Protein 1TJX (pdb70)

Structure (mmCIF, N/CA/C/O backbone):
data_1TJX
#
_entry.id   1TJX
#
_cell.length_a   54.550
_cell.length_b   54.550
_cell.length_c   103.590
_cell.angle_alpha   90.00
_cell.angle_beta   90.00
_cell.angle_gamma   120.00
#
_symmetry.space_group_name_H-M   'P 32 2 1'
#
loop_
_entity.id
_entity.type
_entity.pdbx_description
1 polymer 'similar to synaptotagminI/p65'
2 non-polymer 'CALCIUM ION'
3 non-polymer 'ACETATE ION'
4 non-polymer GLYCEROL
5 water water
#
loop_
_atom_site.group_PDB
_atom_site.id
_atom_site.type_symbol
_atom_site.label_atom_id
_atom_site.label_alt_id
_atom_site.label_comp_id
_atom_site.label_asym_id
_atom_site.label_entity_id
_atom_site.label_seq_id
_atom_site.pdbx_PDB_ins_code
_atom_site.Cartn_x
_atom_site.Cartn_y
_atom_site.Cartn_z
_atom_site.occupancy
_atom_site.B_iso_or_equiv
_atom_site.auth_seq_id
_atom_site.auth_comp_id
_atom_site.auth_asym_id
_atom_site.auth_atom_id
_atom_site.pdbx_PDB_model_num
ATOM 1 N N . SER A 1 1 ? 35.711 -3.121 21.170 1.00 24.39 263 SER A N 1
ATOM 2 C CA . SER A 1 1 ? 35.371 -4.570 21.136 1.00 23.53 263 SER A CA 1
ATOM 3 C C . SER A 1 1 ? 35.416 -5.181 22.525 1.00 21.43 263 SER A C 1
ATOM 4 O O . SER A 1 1 ? 36.057 -4.650 23.448 1.00 24.29 263 SER A O 1
ATOM 14 N N . GLY A 1 2 ? 34.744 -6.310 22.666 1.00 17.79 264 GLY A N 1
ATOM 15 C CA . GLY A 1 2 ? 34.831 -7.084 23.877 1.00 16.10 264 GLY A CA 1
ATOM 16 C C . GLY A 1 2 ? 33.820 -6.671 24.925 1.00 14.40 264 GLY A C 1
ATOM 17 O O . GLY A 1 2 ? 32.833 -5.970 24.683 1.00 14.59 264 GLY A O 1
ATOM 21 N N . GLY A 1 3 ? 34.086 -7.171 26.115 1.00 13.33 265 GLY A N 1
ATOM 22 C CA . GLY A 1 3 ? 33.210 -6.998 27.224 1.00 12.81 265 GLY A CA 1
ATOM 23 C C . GLY A 1 3 ? 31.869 -7.645 26.969 1.00 12.34 265 GLY A C 1
ATOM 24 O O . GLY A 1 3 ? 31.705 -8.585 26.173 1.00 12.59 265 GLY A O 1
ATOM 28 N N . GLY A 1 4 ? 30.887 -7.157 27.699 1.00 13.30 266 GLY A N 1
ATOM 29 C CA . GLY A 1 4 ? 29.519 -7.560 27.499 1.00 13.94 266 GLY A CA 1
ATOM 30 C C . GLY A 1 4 ? 29.022 -8.735 28.339 1.00 13.42 266 GLY A C 1
ATOM 31 O O . GLY A 1 4 ? 27.952 -9.268 28.073 1.00 14.56 266 GLY A O 1
ATOM 35 N N . GLY A 1 5 ? 29.736 -9.109 29.391 1.00 13.14 267 GLY A N 1
ATOM 36 C CA . GLY A 1 5 ? 29.386 -10.286 30.190 1.00 14.19 267 GLY A CA 1
ATOM 37 C C . GLY A 1 5 ? 27.979 -10.315 30.774 1.00 14.32 267 GLY A C 1
ATOM 38 O O . GLY A 1 5 ? 27.422 -11.383 31.011 1.00 16.80 267 GLY A O 1
ATOM 42 N N . GLY A 1 6 ? 27.395 -9.154 31.038 1.00 13.94 268 GLY A N 1
ATOM 43 C CA . GLY A 1 6 ? 26.075 -9.094 31.625 1.00 14.68 268 GLY A CA 1
ATOM 44 C C . GLY A 1 6 ? 24.917 -9.132 30.650 1.00 16.16 268 GLY A C 1
ATOM 45 O O . GLY A 1 6 ? 23.771 -9.169 31.064 1.00 17.54 268 GLY A O 1
ATOM 49 N N . ILE A 1 7 ? 25.178 -9.096 29.346 1.00 18.62 269 ILE A N 1
ATOM 50 C CA . ILE A 1 7 ? 24.118 -8.868 28.371 1.00 21.83 269 ILE A CA 1
ATOM 51 C C . ILE A 1 7 ? 22.954 -9.836 28.466 1.00 22.91 269 ILE A C 1
ATOM 52 O O . ILE A 1 7 ? 21.798 -9.386 28.407 1.00 25.53 269 ILE A O 1
ATOM 68 N N . LEU A 1 8 ? 23.197 -11.125 28.644 1.00 23.07 270 LEU A N 1
ATOM 69 C CA . LEU A 1 8 ? 22.073 -12.077 28.653 1.00 23.19 270 LEU A CA 1
ATOM 70 C C . LEU A 1 8 ? 21.494 -12.368 30.053 1.00 19.80 270 LEU A C 1
ATOM 71 O O . LEU A 1 8 ? 20.603 -13.217 30.236 1.00 20.22 270 LEU A O 1
ATOM 87 N N . GLU A 1 9 ? 21.977 -11.623 31.057 1.00 17.02 271 GLU A N 1
ATOM 88 C CA . GLU A 1 9 ? 21.602 -11.899 32.423 1.00 15.14 271 GLU A CA 1
ATOM 89 C C . GLU A 1 9 ? 20.246 -11.298 32.812 1.00 14.71 271 GLU A C 1
ATOM 90 O O . GLU A 1 9 ? 19.733 -11.637 33.859 1.00 16.72 271 GLU A O 1
ATOM 102 N N . LYS A 1 10 ? 19.696 -10.410 31.998 1.00 14.93 272 LYS A N 1
ATOM 103 C CA . LYS A 1 10 ? 18.325 -9.922 32.194 1.00 15.32 272 LYS A CA 1
ATOM 104 C C . LYS A 1 10 ? 18.112 -9.266 33.554 1.00 14.35 272 LYS A C 1
ATOM 105 O O . LYS A 1 10 ? 17.080 -9.447 34.203 1.00 17.05 272 LYS A O 1
ATOM 124 N N . LEU A 1 11 ? 19.059 -8.449 33.975 1.00 11.16 273 LEU A N 1
ATOM 125 C CA . LEU A 1 11 ? 18.968 -7.798 35.258 1.00 9.77 273 LEU A CA 1
ATOM 126 C C . LEU A 1 11 ? 18.473 -6.361 35.167 1.00 9.91 273 LEU A C 1
ATOM 127 O O . LEU A 1 11 ? 18.025 -5.813 36.170 1.00 10.95 273 LEU A O 1
ATOM 143 N N . GLY A 1 12 ? 18.588 -5.773 33.988 1.00 9.77 274 GLY A N 1
ATOM 144 C CA . GLY A 1 12 ? 18.292 -4.381 33.774 1.00 10.35 274 GLY A CA 1
ATOM 145 C C . GLY A 1 12 ? 19.480 -3.584 33.304 1.00 8.47 274 GLY A C 1
ATOM 146 O O . GLY A 1 12 ? 20.580 -4.105 33.098 1.00 9.46 274 GLY A O 1
ATOM 150 N N . ASP A 1 13 ? 19.242 -2.290 33.154 1.00 8.79 275 ASP A N 1
ATOM 151 C CA . ASP A 1 13 ? 20.202 -1.358 32.581 1.00 8.62 275 ASP A CA 1
ATOM 152 C C . ASP A 1 13 ? 20.200 -0.100 33.384 1.00 8.09 275 ASP A C 1
ATOM 153 O O . ASP A 1 13 ? 19.187 0.272 33.970 1.00 8.64 275 ASP A O 1
ATOM 162 N N . ILE A 1 14 ? 21.339 0.580 33.415 1.00 8.24 276 ILE A N 1
ATOM 163 C CA . ILE A 1 14 ? 21.496 1.859 34.142 1.00 8.21 276 ILE A CA 1
ATOM 164 C C . ILE A 1 14 ? 22.127 2.889 33.239 1.00 7.66 276 ILE A C 1
ATOM 165 O O . ILE A 1 14 ? 23.051 2.586 32.492 1.00 8.02 276 ILE A O 1
ATOM 181 N N . CYS A 1 15 ? 21.651 4.131 33.348 1.00 7.62 277 CYS A N 1
ATOM 182 C CA . CYS A 1 15 ? 22.184 5.242 32.593 1.00 7.46 277 CYS A CA 1
ATOM 183 C C . CYS A 1 15 ? 22.769 6.234 33.578 1.00 6.94 277 CYS A C 1
ATOM 184 O O . CYS A 1 15 ? 22.089 6.652 34.518 1.00 7.41 277 CYS A O 1
ATOM 191 N N . PHE A 1 16 ? 24.021 6.621 33.350 1.00 6.98 278 PHE A N 1
ATOM 192 C CA . PHE A 1 16 ? 24.647 7.626 34.179 1.00 6.84 278 PHE A CA 1
ATOM 193 C C . PHE A 1 16 ? 25.599 8.464 33.339 1.00 6.53 278 PHE A C 1
ATOM 194 O O . PHE A 1 16 ? 26.038 8.043 32.272 1.00 7.23 278 PHE A O 1
ATOM 211 N N . SER A 1 17 ? 25.862 9.660 33.809 1.00 6.55 279 SER A N 1
ATOM 212 C CA . SER A 1 17 ? 26.877 10.497 33.190 1.00 6.78 279 SER A CA 1
ATOM 213 C C . SER A 1 17 ? 28.142 10.513 34.041 1.00 6.59 279 SER A C 1
ATOM 214 O O . SER A 1 17 ? 28.121 10.351 35.250 1.00 7.41 279 SER A O 1
ATOM 222 N N . LEU A 1 18 ? 29.242 10.744 33.337 1.00 7.04 280 LEU A N 1
ATOM 223 C CA . LEU A 1 18 ? 30.572 10.890 33.893 1.00 7.14 280 LEU A CA 1
ATOM 224 C C . LEU A 1 18 ? 31.160 12.202 33.389 1.00 7.16 280 LEU A C 1
ATOM 225 O O . LEU A 1 18 ? 31.039 12.553 32.213 1.00 7.80 280 LEU A O 1
ATOM 241 N N . ARG A 1 19 ? 31.867 12.902 34.265 1.00 7.41 281 ARG A N 1
ATOM 242 C CA . ARG A 1 19 ? 32.624 14.095 33.907 1.00 8.11 281 ARG A CA 1
ATOM 243 C C . ARG A 1 19 ? 33.880 14.097 34.752 1.00 7.71 281 ARG A C 1
ATOM 244 O O . ARG A 1 19 ? 33.828 13.842 35.957 1.00 8.73 281 ARG A O 1
ATOM 265 N N . TYR A 1 20 ? 35.007 14.419 34.120 1.00 7.99 282 TYR A N 1
ATOM 266 C CA . TYR A 1 20 ? 36.256 14.546 34.858 1.00 8.12 282 TYR A CA 1
ATOM 267 C C . TYR A 1 20 ? 36.939 15.856 34.513 1.00 8.74 282 TYR A C 1
ATOM 268 O O . TYR A 1 20 ? 37.100 16.189 33.342 1.00 11.23 282 TYR A O 1
ATOM 286 N N . VAL A 1 21 ? 37.342 16.584 35.535 1.00 8.72 283 VAL A N 1
ATOM 287 C CA . VAL A 1 21 ? 38.020 17.862 35.394 1.00 9.69 283 VAL A CA 1
ATOM 288 C C . VAL A 1 21 ? 39.436 17.703 35.943 1.00 9.63 283 VAL A C 1
ATOM 289 O O . VAL A 1 21 ? 39.631 17.677 37.169 1.00 10.06 283 VAL A O 1
ATOM 302 N N . PRO A 1 22 ? 40.427 17.513 35.064 1.00 9.34 284 PRO A N 1
ATOM 303 C CA . PRO A 1 22 ? 41.786 17.190 35.536 1.00 10.10 284 PRO A CA 1
ATOM 304 C C . PRO A 1 22 ? 42.427 18.211 36.481 1.00 10.11 284 PRO 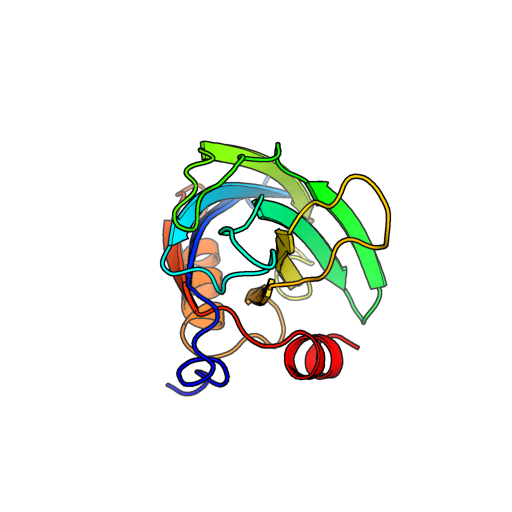A C 1
ATOM 305 O O . PRO A 1 22 ? 43.081 17.817 37.428 1.00 11.50 284 PRO A O 1
ATOM 316 N N . THR A 1 23 ? 42.286 19.499 36.211 1.00 10.61 285 THR A N 1
ATOM 317 C CA . THR A 1 23 ? 42.970 20.489 37.036 1.00 12.16 285 THR A CA 1
ATOM 318 C C . THR A 1 23 ? 42.558 20.375 38.485 1.00 13.59 285 THR A C 1
ATOM 319 O O . THR A 1 23 ? 43.394 20.421 39.371 1.00 16.03 285 THR A O 1
ATOM 330 N N . ALA A 1 24 ? 41.248 20.256 38.711 1.00 14.16 286 ALA A N 1
ATOM 331 C CA . ALA A 1 24 ? 40.666 20.193 40.040 1.00 15.73 286 ALA A CA 1
ATOM 332 C C . ALA A 1 24 ? 40.650 18.762 40.608 1.00 13.68 286 ALA A C 1
ATOM 333 O O . ALA A 1 24 ? 40.415 18.561 41.804 1.00 16.40 286 ALA A O 1
ATOM 340 N N . GLY A 1 25 ? 40.825 17.767 39.741 1.00 12.33 287 GLY A N 1
ATOM 341 C CA . GLY A 1 25 ? 40.674 16.379 40.103 1.00 12.21 287 GLY A CA 1
ATOM 342 C C . GLY A 1 25 ? 39.245 16.061 40.528 1.00 12.15 287 GLY A C 1
ATOM 343 O O . GLY A 1 25 ? 39.069 15.368 41.532 1.00 16.72 287 GLY A O 1
ATOM 347 N N . LYS A 1 26 ? 38.256 16.619 39.844 1.00 10.44 288 LYS A N 1
ATOM 348 C CA . LYS A 1 26 ? 36.853 16.422 40.203 1.00 10.49 288 LYS A CA 1
ATOM 349 C C . LYS A 1 26 ? 36.205 15.442 39.251 1.00 8.90 288 LYS A C 1
ATOM 350 O O . LYS A 1 26 ? 36.117 15.713 38.052 1.00 9.44 288 LYS A O 1
ATOM 369 N N . LEU A 1 27 ? 35.718 14.343 39.804 1.00 8.40 289 LEU A N 1
ATOM 370 C CA . LEU A 1 27 ? 35.003 13.312 39.084 1.00 8.10 289 LEU A CA 1
ATOM 371 C C . LEU A 1 27 ? 33.553 13.344 39.480 1.00 8.22 289 LEU A C 1
ATOM 372 O O . LEU A 1 27 ? 33.233 13.172 40.645 1.00 10.73 289 LEU A O 1
ATOM 388 N N . THR A 1 28 ? 32.662 13.607 38.546 1.00 7.96 290 THR A N 1
ATOM 389 C CA . THR A 1 28 ? 31.225 13.727 38.838 1.00 8.44 290 THR A CA 1
ATOM 390 C C . THR A 1 28 ? 30.469 12.598 38.151 1.00 8.04 290 THR A C 1
ATOM 391 O O . THR A 1 28 ? 30.666 12.362 36.944 1.00 8.28 290 THR A O 1
ATOM 402 N N . VAL A 1 29 ? 29.601 11.942 38.916 1.00 7.40 291 VAL A N 1
ATOM 403 C CA . VAL A 1 29 ? 28.743 10.887 38.421 1.00 7.53 291 VAL A CA 1
ATOM 404 C C . VAL A 1 29 ? 27.309 11.331 38.642 1.00 7.53 291 VAL A C 1
ATOM 405 O O . VAL A 1 29 ? 26.932 11.628 39.771 1.00 8.13 291 VAL A O 1
ATOM 418 N N . VAL A 1 30 ? 26.500 11.371 37.580 1.00 6.86 292 VAL A N 1
ATOM 419 C CA . VAL A 1 30 ? 25.076 11.655 37.745 1.00 7.31 292 VAL A CA 1
ATOM 420 C C . VAL A 1 30 ? 24.313 10.376 37.418 1.00 6.79 292 VAL A C 1
ATOM 421 O O . VAL A 1 30 ? 24.391 9.884 36.299 1.00 7.47 292 VAL A O 1
ATOM 434 N N . ILE A 1 31 ? 23.611 9.833 38.412 1.00 6.54 293 ILE A N 1
ATOM 435 C CA . ILE A 1 31 ? 22.756 8.674 38.180 1.00 6.80 293 ILE A CA 1
ATOM 436 C C . ILE A 1 31 ? 21.449 9.188 37.552 1.00 6.66 293 ILE A C 1
ATOM 437 O O . ILE A 1 31 ? 20.724 9.965 38.190 1.00 7.42 293 ILE A O 1
ATOM 453 N N . LEU A 1 32 ? 21.191 8.790 36.306 1.00 6.52 294 LEU A N 1
ATOM 454 C CA . LEU A 1 32 ? 20.065 9.346 35.573 1.00 6.81 294 LEU A CA 1
ATOM 455 C C . LEU A 1 32 ? 18.819 8.479 35.759 1.00 6.96 294 LEU A C 1
ATOM 456 O O . LEU A 1 32 ? 17.818 8.946 36.275 1.00 8.30 294 LEU A O 1
ATOM 472 N N . GLU A 1 33 ? 18.880 7.231 35.332 1.00 7.74 295 GLU A N 1
ATOM 473 C CA . GLU A 1 33 ? 17.715 6.357 35.343 1.00 7.80 295 GLU A CA 1
ATOM 474 C C . GLU A 1 33 ? 18.160 4.906 35.199 0.50 3.40 295 GLU A C 1
ATOM 475 O O . GLU A 1 33 ? 19.274 4.634 34.729 1.00 8.40 295 GLU A O 1
ATOM 493 N N . ALA A 1 34 ? 17.300 3.975 35.615 1.00 7.78 296 ALA A N 1
ATOM 494 C CA . ALA A 1 34 ? 17.502 2.575 35.329 1.00 8.26 296 ALA A CA 1
ATOM 495 C C . ALA A 1 34 ? 16.246 2.065 34.654 1.00 8.42 296 ALA A C 1
ATOM 496 O O . ALA A 1 34 ? 15.163 2.623 34.833 1.00 9.46 296 ALA A O 1
ATOM 503 N N . LYS A 1 35 ? 16.376 0.972 33.905 1.00 9.09 297 LYS A N 1
ATOM 504 C CA . LYS A 1 35 ? 15.236 0.406 33.195 1.00 9.49 297 LYS A CA 1
ATOM 505 C C . LYS A 1 35 ? 15.307 -1.098 33.179 1.00 9.43 297 LYS A C 1
ATOM 506 O O . LYS A 1 35 ? 16.369 -1.681 33.314 1.00 9.79 297 LYS A O 1
ATOM 525 N N . ASN A 1 36 ? 14.142 -1.712 33.006 1.00 10.53 298 ASN A N 1
ATOM 526 C CA . ASN A 1 36 ? 14.044 -3.148 32.828 1.00 11.93 298 ASN A CA 1
ATOM 527 C C . ASN A 1 36 ? 14.618 -3.901 34.010 1.00 10.09 298 ASN A C 1
ATOM 528 O O . ASN A 1 36 ? 15.149 -4.988 33.829 1.00 11.01 298 ASN A O 1
ATOM 539 N N . LEU A 1 37 ? 14.492 -3.360 35.213 1.00 9.96 299 LEU A N 1
ATOM 540 C CA . LEU A 1 37 ? 15.089 -4.018 36.344 1.00 9.88 299 LEU A CA 1
ATOM 541 C C . LEU A 1 37 ? 14.403 -5.344 36.676 1.00 10.44 299 LEU A C 1
ATOM 542 O O . LEU A 1 37 ? 13.182 -5.497 36.541 1.00 11.62 299 LEU A O 1
ATOM 558 N N . LYS A 1 38 ? 15.188 -6.270 37.186 1.00 10.92 300 LYS A N 1
ATOM 559 C CA . LYS A 1 38 ? 14.682 -7.529 37.726 1.00 12.41 300 LYS A CA 1
ATOM 560 C C . LYS A 1 38 ? 13.775 -7.243 38.921 1.00 12.87 300 LYS A C 1
ATOM 561 O O . LYS A 1 38 ? 14.044 -6.382 39.745 1.00 13.80 300 LYS A O 1
ATOM 580 N N . LYS A 1 39 ? 12.700 -8.016 39.015 1.00 14.41 301 LYS A N 1
ATOM 581 C CA . LYS A 1 39 ? 11.781 -7.933 40.157 1.00 16.19 301 LYS A CA 1
ATOM 582 C C . LYS A 1 39 ? 12.373 -8.601 41.384 1.00 16.17 301 LYS A C 1
ATOM 583 O O . LYS A 1 39 ? 12.881 -9.720 41.303 1.00 18.23 301 LYS A O 1
ATOM 602 N N . MET A 1 40 ? 12.272 -7.937 42.530 1.00 16.88 302 MET A N 1
ATOM 603 C CA . MET A 1 40 ? 12.955 -8.371 43.744 1.00 16.81 302 MET A CA 1
ATOM 604 C C . MET A 1 40 ? 12.044 -8.535 44.960 1.00 18.25 302 MET A C 1
ATOM 605 O O . MET A 1 40 ? 12.516 -8.847 46.054 1.00 19.23 302 MET A O 1
ATOM 624 N N . ASP A 1 41 ? 10.749 -8.319 44.750 1.00 18.62 303 ASP A N 1
ATOM 625 C CA . ASP A 1 41 ? 9.755 -8.440 45.810 1.00 19.79 303 ASP A CA 1
ATOM 626 C C . ASP A 1 41 ? 8.670 -9.401 45.337 1.00 21.25 303 ASP A C 1
ATOM 627 O O . ASP A 1 41 ? 8.082 -9.227 44.286 1.00 20.28 303 ASP A O 1
ATOM 636 N N . VAL A 1 42 ? 8.391 -10.414 46.151 1.00 23.37 304 VAL A N 1
ATOM 637 C CA . VAL A 1 42 ? 7.344 -11.380 45.831 1.00 25.42 304 VAL A CA 1
ATOM 638 C C . VAL A 1 42 ? 5.982 -10.680 45.809 1.00 25.96 304 VAL A C 1
ATOM 639 O O . VAL A 1 42 ? 5.620 -9.975 46.757 1.00 27.14 304 VAL A O 1
ATOM 652 N N . GLY A 1 43 ? 5.258 -10.837 44.702 1.00 26.65 305 GLY A N 1
ATOM 653 C CA . GLY A 1 43 ? 3.964 -10.203 44.528 1.00 27.07 305 GLY A CA 1
ATOM 654 C C . GLY A 1 43 ? 4.028 -8.742 44.115 1.00 27.09 305 GLY A C 1
ATOM 655 O O . GLY A 1 43 ? 3.000 -8.058 44.029 1.00 28.60 305 GLY A O 1
ATOM 659 N N . GLY A 1 44 ? 5.230 -8.255 43.817 1.00 26.53 306 GLY A N 1
ATOM 660 C CA . GLY A 1 44 ? 5.423 -6.833 43.556 1.00 25.28 306 GLY A CA 1
ATOM 661 C C . GLY A 1 44 ? 6.492 -6.593 42.517 1.00 23.97 306 GLY A C 1
ATOM 662 O O . GLY A 1 44 ? 6.703 -7.416 41.630 1.00 25.25 306 GLY A O 1
ATOM 666 N N . LEU A 1 45 ? 7.183 -5.461 42.654 1.00 21.65 307 LEU A N 1
ATOM 667 C CA . LEU A 1 45 ? 8.209 -5.031 41.697 1.00 19.48 307 LEU A CA 1
ATOM 668 C C . LEU A 1 45 ? 9.554 -4.970 42.423 1.00 17.56 307 LEU A C 1
ATOM 669 O O . LEU A 1 45 ? 10.007 -6.008 42.884 1.00 17.85 307 LEU A O 1
ATOM 685 N N . SER A 1 46 ? 10.179 -3.791 42.513 1.00 15.61 308 SER A N 1
ATOM 686 C CA . SER A 1 46 ? 11.395 -3.575 43.280 1.00 14.80 308 SER A CA 1
ATOM 687 C C . SER A 1 46 ? 11.278 -2.154 43.884 1.00 13.83 308 SER A C 1
ATOM 688 O O . SER A 1 46 ? 10.388 -1.345 43.490 1.00 14.70 308 SER A O 1
ATOM 696 N N . ASP A 1 47 ? 12.147 -1.868 44.850 1.00 14.29 309 ASP A N 1
ATOM 697 C CA . ASP A 1 47 ? 12.274 -0.509 45.486 1.00 12.70 309 ASP A CA 1
ATOM 698 C C . ASP A 1 47 ? 13.715 -0.080 45.313 1.00 11.34 309 ASP A C 1
ATOM 699 O O . ASP A 1 47 ? 14.515 -0.141 46.238 1.00 11.35 309 ASP A O 1
ATOM 708 N N . PRO A 1 48 ? 14.061 0.269 44.087 1.00 10.46 310 PRO A N 1
ATOM 709 C CA . PRO A 1 48 ? 15.476 0.398 43.760 1.00 9.62 310 PRO A CA 1
ATOM 710 C C . PRO A 1 48 ? 16.111 1.675 44.263 1.00 8.63 310 PRO A C 1
ATOM 711 O O . PRO A 1 48 ? 15.555 2.771 44.232 1.00 8.58 310 PRO A O 1
ATOM 722 N N . TYR A 1 49 ? 17.364 1.521 44.666 1.00 8.05 311 TYR A N 1
ATOM 723 C CA . TYR A 1 49 ? 18.291 2.633 44.878 1.00 7.79 311 TYR A CA 1
ATOM 724 C C . TYR A 1 49 ? 19.635 2.242 44.307 1.00 7.50 311 TYR A C 1
ATOM 725 O O . TYR A 1 49 ? 19.862 1.066 43.973 1.00 8.18 311 TYR A O 1
ATOM 743 N N . VAL A 1 50 ? 20.517 3.214 44.178 1.00 7.44 312 VAL A N 1
ATOM 744 C CA . VAL A 1 50 ? 21.803 3.022 43.528 1.00 7.24 312 VAL A CA 1
ATOM 745 C C . VAL A 1 50 ? 22.908 3.400 44.494 1.00 7.81 312 VAL A C 1
ATOM 746 O O . VAL A 1 50 ? 22.841 4.443 45.159 1.00 9.17 312 VAL A O 1
ATOM 759 N N . LYS A 1 51 ? 23.938 2.564 44.545 1.00 7.72 313 LYS A N 1
ATOM 760 C CA . LYS A 1 51 ? 25.148 2.824 45.298 1.00 8.53 313 LYS A CA 1
ATOM 761 C C . LYS A 1 51 ? 26.301 3.044 44.338 1.00 8.80 313 LYS A C 1
ATOM 762 O O . LYS A 1 51 ? 26.375 2.370 43.298 1.00 10.35 313 LYS A O 1
ATOM 781 N N . ILE A 1 52 ? 27.164 3.988 44.650 1.00 8.01 314 ILE A N 1
ATOM 782 C CA . ILE A 1 52 ? 28.356 4.250 43.900 1.00 9.08 314 ILE A CA 1
ATOM 783 C C . ILE A 1 52 ? 29.541 4.057 44.822 1.00 10.49 314 ILE A C 1
ATOM 784 O O . ILE A 1 52 ? 29.581 4.616 45.908 1.00 13.34 314 ILE A O 1
ATOM 807 N N . HIS A 1 53 ? 30.511 3.262 44.411 1.00 9.08 315 HIS A N 1
ATOM 808 C CA . HIS A 1 53 ? 31.770 3.142 45.122 1.00 9.37 315 HIS A CA 1
ATOM 809 C C . HIS A 1 53 ? 32.923 3.615 44.253 1.00 8.87 315 HIS A C 1
ATOM 810 O O . HIS A 1 53 ? 32.980 3.300 43.092 1.00 10.93 315 HIS A O 1
ATOM 825 N N . LEU A 1 54 ? 33.847 4.339 44.858 1.00 8.84 316 LEU A N 1
ATOM 826 C CA . LEU A 1 54 ? 35.144 4.617 44.275 1.00 8.87 316 LEU A CA 1
ATOM 827 C C . LEU A 1 54 ? 36.088 3.562 44.825 1.00 9.06 316 LEU A C 1
ATOM 828 O O . LEU A 1 54 ? 36.159 3.416 46.038 1.00 10.71 316 LEU A O 1
ATOM 844 N N . MET A 1 55 ? 36.795 2.860 43.954 1.00 9.75 317 MET A N 1
ATOM 845 C CA . MET A 1 55 ? 37.687 1.787 44.341 1.00 10.94 317 MET A CA 1
ATOM 846 C C . MET A 1 55 ? 39.058 1.912 43.737 1.00 11.42 317 MET A C 1
ATOM 847 O O . MET A 1 55 ? 39.258 2.478 42.660 1.00 11.49 317 MET A O 1
ATOM 861 N N . GLN A 1 56 ? 40.023 1.337 44.433 1.00 12.38 318 GLN A N 1
ATOM 862 C CA . GLN A 1 56 ? 41.326 1.079 43.840 1.00 15.06 318 GLN A CA 1
ATOM 863 C C . GLN A 1 56 ? 41.944 -0.112 44.537 1.00 16.02 318 GLN A C 1
ATOM 864 O O . GLN A 1 56 ? 41.904 -0.206 45.763 1.00 15.84 318 GLN A O 1
ATOM 878 N N . ASN A 1 57 ? 42.495 -1.013 43.741 1.00 17.68 319 ASN A N 1
ATOM 879 C CA . ASN A 1 57 ? 43.222 -2.161 44.263 1.00 19.52 319 ASN A CA 1
ATOM 880 C C . ASN A 1 57 ? 42.392 -2.977 45.259 1.00 19.12 319 ASN A C 1
ATOM 881 O O . ASN A 1 57 ? 42.902 -3.460 46.264 1.00 20.10 319 ASN A O 1
ATOM 892 N N . GLY A 1 58 ? 41.107 -3.133 44.971 1.00 17.60 320 GLY A N 1
ATOM 893 C CA . GLY A 1 58 ? 40.213 -3.988 45.713 1.00 16.97 320 GLY A CA 1
ATOM 894 C C . GLY A 1 58 ? 39.659 -3.336 46.963 1.00 16.84 320 GLY A C 1
ATOM 895 O O . GLY A 1 58 ? 38.853 -3.949 47.648 1.00 19.77 320 GLY A O 1
ATOM 899 N N . LYS A 1 59 ? 40.005 -2.071 47.198 1.00 16.16 321 LYS A N 1
ATOM 900 C CA . LYS A 1 59 ? 39.539 -1.339 48.360 1.00 16.75 321 LYS A CA 1
ATOM 901 C C . LYS A 1 59 ? 38.462 -0.345 47.982 1.00 15.49 321 LYS A C 1
ATOM 902 O O . LYS A 1 59 ? 38.604 0.403 47.005 1.00 15.16 321 LYS A O 1
ATOM 921 N N . ARG A 1 60 ? 37.390 -0.331 48.760 1.00 15.52 322 ARG A N 1
ATOM 922 C CA . ARG A 1 60 ? 36.327 0.639 48.639 1.00 15.70 322 ARG A CA 1
ATOM 923 C C . ARG A 1 60 ? 36.773 1.899 49.391 1.00 15.04 322 ARG A C 1
ATOM 924 O O . ARG A 1 60 ? 36.928 1.886 50.608 1.00 18.72 322 ARG A O 1
ATOM 945 N N . LEU A 1 61 ? 37.058 2.950 48.640 1.00 13.47 323 LEU A N 1
ATOM 946 C CA . LEU A 1 61 ? 37.563 4.203 49.180 1.00 13.57 323 LEU A CA 1
ATOM 947 C C . LEU A 1 61 ? 36.474 5.167 49.642 1.00 13.72 323 LEU A C 1
ATOM 948 O O . LEU A 1 61 ? 36.597 5.833 50.637 1.00 15.31 323 LEU A O 1
ATOM 964 N N . LYS A 1 62 ? 35.416 5.287 48.849 1.00 12.14 324 LYS A N 1
ATOM 965 C CA . LYS A 1 62 ? 34.301 6.180 49.102 1.00 12.73 324 LYS A CA 1
ATOM 966 C C . LYS A 1 62 ? 33.013 5.499 48.630 1.00 13.07 324 LYS A C 1
ATOM 967 O O . LYS A 1 62 ? 33.035 4.708 47.696 1.00 14.61 324 LYS A O 1
ATOM 986 N N . LYS A 1 63 ? 31.921 5.803 49.339 1.00 13.12 325 LYS A N 1
ATOM 987 C CA . LYS A 1 63 ? 30.596 5.221 49.075 1.00 14.34 325 LYS A CA 1
ATOM 988 C C . LYS A 1 63 ? 29.546 6.332 49.069 1.00 14.17 325 LYS A C 1
ATOM 989 O O . LYS A 1 63 ? 29.520 7.111 49.996 1.00 16.48 325 LYS A O 1
ATOM 1008 N N . LYS A 1 64 ? 28.691 6.361 48.061 1.00 11.37 326 LYS A N 1
ATOM 1009 C CA . LYS A 1 64 ? 27.595 7.289 47.933 1.00 11.63 326 LYS A CA 1
ATOM 1010 C C . LYS A 1 64 ? 26.351 6.478 47.594 1.00 9.54 326 LYS A C 1
ATOM 1011 O O . LYS A 1 64 ? 26.480 5.388 47.034 1.00 10.05 326 LYS A O 1
ATOM 1030 N N . LYS A 1 65 ? 25.175 7.023 47.850 1.00 9.39 327 LYS A N 1
ATOM 1031 C CA . LYS A 1 65 ? 23.918 6.353 47.505 1.00 9.95 327 LYS A CA 1
ATOM 1032 C C . LYS A 1 65 ? 22.846 7.358 47.164 1.00 8.73 327 LYS A C 1
ATOM 1033 O O . LYS A 1 65 ? 22.808 8.460 47.695 1.00 9.59 327 LYS A O 1
ATOM 1052 N N . THR A 1 66 ? 21.977 6.943 46.265 1.00 8.13 328 THR A N 1
ATOM 1053 C CA . THR A 1 66 ? 20.793 7.684 45.916 1.00 7.92 328 THR A CA 1
ATOM 1054 C C . THR A 1 66 ? 19.676 7.485 46.922 1.00 8.42 328 THR A C 1
ATOM 1055 O O . THR A 1 66 ? 19.708 6.597 47.766 1.00 9.70 328 THR A O 1
ATOM 1066 N N . THR A 1 67 ? 18.634 8.296 46.744 1.00 8.64 329 THR A N 1
ATOM 1067 C CA . THR A 1 67 ? 17.347 8.024 47.340 1.00 9.32 329 THR A CA 1
ATOM 1068 C C . THR A 1 67 ? 16.746 6.729 46.788 1.00 9.14 329 THR A C 1
ATOM 1069 O O . THR A 1 67 ? 17.201 6.183 45.776 1.00 8.83 329 THR A O 1
ATOM 1080 N N . ILE A 1 68 ? 15.729 6.238 47.495 1.00 9.97 330 ILE A N 1
ATOM 1081 C CA . ILE A 1 68 ? 15.003 5.018 47.162 1.00 10.01 330 ILE A CA 1
ATOM 1082 C C . ILE A 1 68 ? 13.726 5.369 46.410 1.00 10.33 330 ILE A C 1
ATOM 1083 O O . ILE A 1 68 ? 12.966 6.258 46.826 1.00 12.08 330 ILE A O 1
ATOM 1099 N N . LYS A 1 69 ? 13.502 4.705 45.288 1.00 10.42 331 LYS A N 1
ATOM 1100 C CA . LYS A 1 69 ? 12.251 4.839 44.554 1.00 11.27 331 LYS A CA 1
ATOM 1101 C C . LYS A 1 69 ? 11.390 3.632 44.795 1.00 13.40 331 LYS A C 1
ATOM 1102 O O . LYS A 1 69 ? 11.820 2.516 44.699 1.00 18.12 331 LYS A O 1
ATOM 1121 N N . LYS A 1 70 ? 10.132 3.854 45.094 1.00 14.78 332 LYS A N 1
ATOM 1122 C CA . LYS A 1 70 ? 9.249 2.758 45.483 1.00 16.44 332 LYS A CA 1
ATOM 1123 C C . LYS A 1 70 ? 8.504 2.167 44.301 1.00 15.81 332 LYS A C 1
ATOM 1124 O O . LYS A 1 70 ? 8.004 2.876 43.441 1.00 16.97 332 LYS A O 1
ATOM 1143 N N . ASN A 1 71 ? 8.407 0.837 44.308 1.00 14.91 333 ASN A N 1
ATOM 1144 C CA . ASN A 1 71 ? 7.475 0.122 43.452 1.00 14.62 333 ASN A CA 1
ATOM 1145 C C . ASN A 1 71 ? 7.661 0.460 41.970 1.00 13.62 333 ASN A C 1
ATOM 1146 O O . ASN A 1 71 ? 6.730 0.883 41.272 1.00 15.03 333 ASN A O 1
ATOM 1157 N N . THR A 1 72 ? 8.885 0.286 41.490 1.00 12.66 334 THR A N 1
ATOM 1158 C CA . THR A 1 72 ? 9.174 0.538 40.096 1.00 11.59 334 THR A CA 1
ATOM 1159 C C . THR A 1 72 ? 10.334 -0.310 39.626 1.00 11.46 334 THR A C 1
ATOM 1160 O O . THR A 1 72 ? 11.275 -0.585 40.384 1.00 12.31 334 THR A O 1
ATOM 1171 N N . LEU A 1 73 ? 10.260 -0.698 38.363 1.00 10.72 335 LEU A N 1
ATOM 1172 C CA . LEU A 1 73 ? 11.379 -1.327 37.664 1.00 10.26 335 LEU A CA 1
ATOM 1173 C C . LEU A 1 73 ? 12.084 -0.362 36.705 1.00 9.73 335 LEU A C 1
ATOM 1174 O O . LEU A 1 73 ? 13.004 -0.768 35.990 1.00 9.98 335 LEU A O 1
ATOM 1190 N N . ASN A 1 74 ? 11.627 0.888 36.676 1.00 9.64 336 ASN A N 1
ATOM 1191 C CA . ASN A 1 74 ? 12.136 1.905 35.747 1.00 9.21 336 ASN A CA 1
ATOM 1192 C C . ASN A 1 74 ? 12.287 3.237 36.476 1.00 8.89 336 ASN A C 1
ATOM 1193 O O . ASN A 1 74 ? 11.686 4.242 36.113 1.00 10.09 336 ASN A O 1
ATOM 1212 N N . PRO A 1 75 ? 13.132 3.261 37.518 1.00 8.21 337 PRO A N 1
ATOM 1213 C CA . PRO A 1 75 ? 13.311 4.478 38.305 1.00 8.26 337 PRO A CA 1
ATOM 1214 C C . PRO A 1 75 ? 14.095 5.567 37.574 1.00 7.61 337 PRO A C 1
ATOM 1215 O O . PRO A 1 75 ? 15.062 5.302 36.893 1.00 8.34 337 PRO A O 1
ATOM 1226 N N .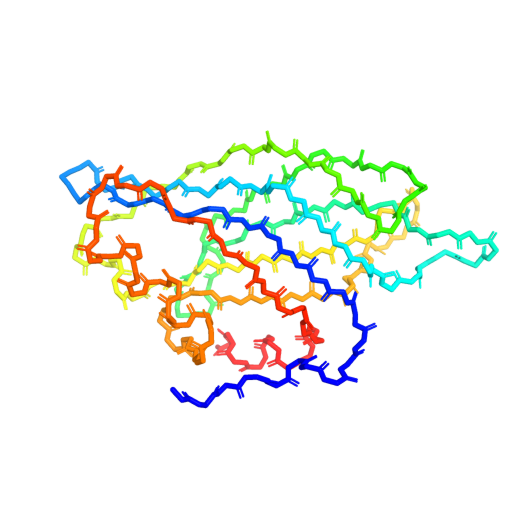 TYR A 1 76 ? 13.680 6.805 37.816 1.00 8.00 338 TYR A N 1
ATOM 1227 C CA . TYR A 1 76 ? 14.444 7.998 37.468 1.00 7.81 338 TYR A CA 1
ATOM 1228 C C . TYR A 1 76 ? 14.992 8.605 38.744 1.00 7.81 338 TYR A C 1
ATOM 1229 O O . TYR A 1 76 ? 14.282 8.738 39.728 1.00 9.08 338 TYR A O 1
ATOM 1247 N N . TYR A 1 77 ? 16.256 9.014 38.687 1.00 7.73 339 TYR A N 1
ATOM 1248 C CA . TYR A 1 77 ? 16.947 9.589 39.836 1.00 7.94 339 TYR A CA 1
ATOM 1249 C C . TYR A 1 77 ? 17.359 11.041 39.598 1.00 7.37 339 TYR A C 1
ATOM 1250 O O . TYR A 1 77 ? 16.970 11.935 40.334 1.00 8.79 339 TYR A O 1
ATOM 1268 N N . ASN A 1 78 ? 18.192 11.248 38.590 1.00 7.51 340 ASN A N 1
ATOM 1269 C CA . ASN A 1 78 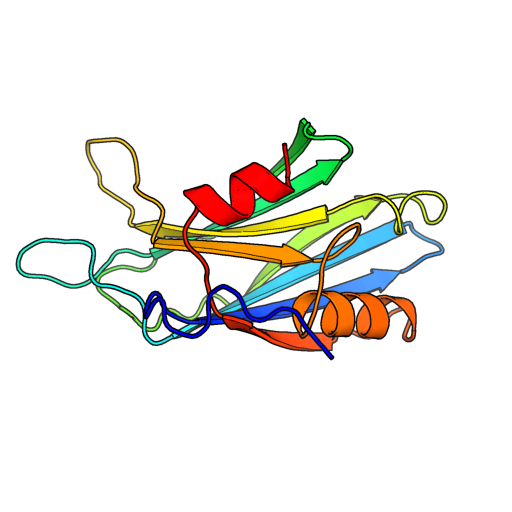? 18.814 12.535 38.343 1.00 7.34 340 ASN A CA 1
ATOM 1270 C C . ASN A 1 78 ? 19.522 13.079 39.582 1.00 7.47 340 ASN A C 1
ATOM 1271 O O . ASN A 1 78 ? 19.324 14.225 39.984 1.00 8.82 340 ASN A O 1
ATOM 1282 N N . GLU A 1 79 ? 20.386 12.244 40.186 1.00 7.38 341 GLU A N 1
ATOM 1283 C CA . GLU A 1 79 ? 21.109 12.580 41.411 1.00 7.79 341 GLU A CA 1
ATOM 1284 C C . GLU A 1 79 ? 22.609 12.589 41.118 1.00 7.20 341 GLU A C 1
ATOM 1285 O O . GLU A 1 79 ? 23.149 11.6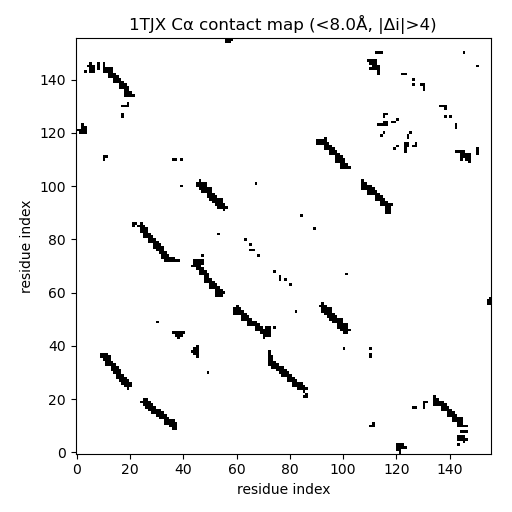43 40.551 1.00 7.79 341 GLU A O 1
ATOM 1297 N N . SER A 1 80 ? 23.266 13.669 41.505 1.00 8.21 342 SER A N 1
ATOM 1298 C CA . SER A 1 80 ? 24.690 13.898 41.237 1.00 8.41 342 SER A CA 1
ATOM 1299 C C . SER A 1 80 ? 25.542 13.639 42.465 1.00 8.51 342 SER A C 1
ATOM 1300 O O . SER A 1 80 ? 25.149 13.961 43.596 1.00 10.12 342 SER A O 1
ATOM 1308 N N . PHE A 1 81 ? 26.737 13.127 42.207 1.00 8.21 343 PHE A N 1
ATOM 1309 C CA . PHE A 1 81 ? 27.724 12.780 43.210 1.00 8.73 343 PHE A CA 1
ATOM 1310 C C . PHE A 1 81 ? 29.089 13.168 42.699 1.00 8.80 343 PHE A C 1
ATOM 1311 O O . PHE A 1 81 ? 29.369 13.047 41.545 1.00 10.42 343 PHE A O 1
ATOM 1328 N N . SER A 1 82 ? 29.955 13.631 43.588 1.00 9.50 344 SER A N 1
ATOM 1329 C CA . SER A 1 82 ? 31.311 13.972 43.177 1.00 11.56 344 SER A CA 1
ATOM 1330 C C . SER A 1 82 ? 32.353 13.309 44.072 1.00 10.43 344 SER A C 1
ATOM 1331 O O . SER A 1 82 ? 32.140 13.079 45.264 1.00 11.77 344 SER A O 1
ATOM 1341 N N . PHE A 1 83 ? 33.466 13.023 43.447 1.00 10.20 345 PHE A N 1
ATOM 1342 C CA . PHE A 1 83 ? 34.635 12.436 44.056 1.00 9.28 345 PHE A CA 1
ATOM 1343 C C . PHE A 1 83 ? 35.855 13.263 43.695 1.00 9.66 345 PHE A C 1
ATOM 1344 O O . PHE A 1 83 ? 35.898 13.913 42.676 1.00 11.23 345 PHE A O 1
ATOM 1361 N N . GLU A 1 84 ? 36.873 13.204 44.547 1.00 10.46 346 GLU A N 1
ATOM 1362 C CA . GLU A 1 84 ? 38.157 13.853 44.326 1.00 11.66 346 GLU A CA 1
ATOM 1363 C C . GLU A 1 84 ? 39.168 12.768 43.936 1.00 11.03 346 GLU A C 1
ATOM 1364 O O . GLU A 1 84 ? 39.486 11.902 44.751 1.00 12.97 346 GLU A O 1
ATOM 1376 N N . VAL A 1 85 ? 39.658 12.823 42.690 1.00 10.29 347 VAL A N 1
ATOM 1377 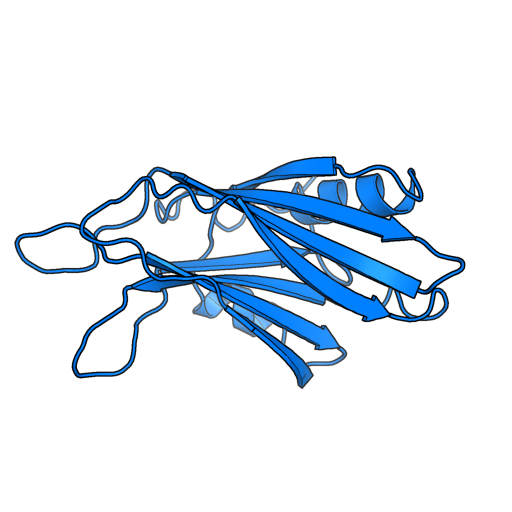C CA . VAL A 1 85 ? 40.642 11.880 42.194 1.00 10.26 347 VAL A CA 1
ATOM 1378 C C . VAL A 1 85 ? 41.688 12.688 41.444 1.00 10.44 347 VAL A C 1
ATOM 1379 O O . VAL A 1 85 ? 41.389 13.251 40.413 1.00 10.92 347 VAL A O 1
ATOM 1392 N N . PRO A 1 86 ? 42.920 12.748 41.952 1.00 12.34 348 PRO A N 1
ATOM 1393 C CA . PRO A 1 86 ? 43.978 13.488 41.248 1.00 13.23 348 PRO A CA 1
ATOM 1394 C C . PRO A 1 86 ? 44.250 12.941 39.872 1.00 12.75 348 PRO A C 1
ATOM 1395 O O . PRO A 1 86 ? 44.121 11.737 39.666 1.00 13.02 348 PRO A O 1
ATOM 1406 N N . PHE A 1 87 ? 44.685 13.782 38.928 1.00 12.39 349 PHE A N 1
ATOM 1407 C CA . PHE A 1 87 ? 44.843 13.329 37.551 1.00 12.91 349 PHE A CA 1
ATOM 1408 C C . PHE A 1 87 ? 45.884 12.202 37.417 1.00 12.98 349 PHE A C 1
ATOM 1409 O O . PHE A 1 87 ? 45.756 11.365 36.538 1.00 14.98 349 PHE A O 1
ATOM 1426 N N . GLU A 1 88 ? 46.868 12.159 38.323 1.00 13.77 350 GLU A N 1
ATOM 1427 C CA . GLU A 1 88 ? 47.862 11.099 38.268 1.00 14.25 350 GLU A CA 1
ATOM 1428 C C . GLU A 1 88 ? 47.287 9.725 38.622 1.00 15.01 350 GLU A C 1
ATOM 1429 O O . GLU A 1 88 ? 47.909 8.687 38.335 1.00 17.14 350 GLU A O 1
ATOM 1441 N N . GLN A 1 89 ? 46.100 9.708 39.234 1.00 14.37 351 GLN A N 1
ATOM 1442 C CA . GLN A 1 89 ? 45.446 8.444 39.594 1.00 15.02 351 GLN A CA 1
ATOM 1443 C C . GLN A 1 89 ? 44.177 8.110 38.844 1.00 14.21 351 GLN A C 1
ATOM 1444 O O . GLN A 1 89 ? 43.620 7.024 39.051 1.00 14.38 351 GLN A O 1
ATOM 1458 N N . ILE A 1 90 ? 43.698 9.002 37.983 1.00 13.07 352 ILE A N 1
ATOM 1459 C CA . ILE A 1 90 ? 42.380 8.783 37.392 1.00 12.65 352 ILE A CA 1
ATOM 1460 C C . ILE A 1 90 ? 42.360 7.573 36.470 1.00 13.34 352 ILE A C 1
ATOM 1461 O O . ILE A 1 90 ? 41.284 6.980 36.295 1.00 14.67 352 ILE A O 1
ATOM 1477 N N . GLN A 1 91 ? 43.507 7.138 35.942 1.00 14.37 353 GLN A N 1
ATOM 1478 C CA . GLN A 1 91 ? 43.522 5.940 35.116 1.00 15.76 353 GLN A CA 1
ATOM 1479 C C . GLN A 1 91 ? 43.690 4.652 35.911 1.00 15.84 353 GLN A C 1
ATOM 1480 O O . GLN A 1 91 ? 43.802 3.555 35.333 1.00 19.16 353 GLN A O 1
ATOM 1494 N N . LYS A 1 92 ? 43.707 4.761 37.231 1.00 13.25 354 LYS A 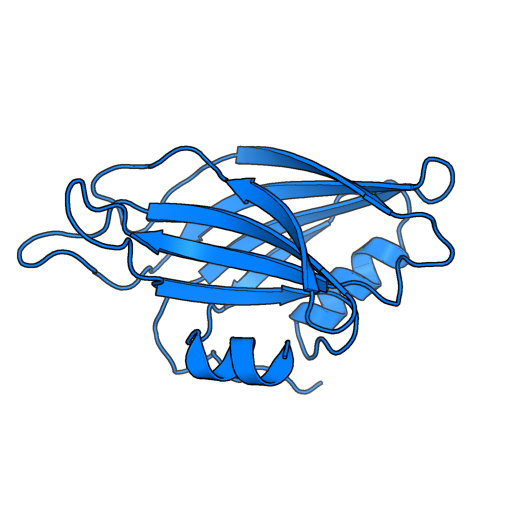N 1
ATOM 1495 C CA . LYS A 1 92 ? 43.964 3.621 38.096 1.00 13.48 354 LYS A CA 1
ATOM 1496 C C . LYS A 1 92 ? 42.847 3.356 39.118 1.00 12.62 354 LYS A C 1
ATOM 1497 O O . LYS A 1 92 ? 43.046 2.560 40.024 1.00 15.65 354 LYS A O 1
ATOM 1516 N N . VAL A 1 93 ? 41.690 4.005 38.963 1.00 11.43 355 VAL A N 1
ATOM 1517 C CA . VAL A 1 93 ? 40.557 3.821 39.847 1.00 10.62 355 VAL A CA 1
ATOM 1518 C C . VAL A 1 93 ? 39.401 3.185 39.090 1.00 9.37 355 VAL A C 1
ATOM 1519 O O . VAL A 1 93 ? 39.378 3.163 37.877 1.00 9.32 355 VAL A O 1
ATOM 1532 N N . GLN A 1 94 ? 38.454 2.661 39.859 1.00 9.82 356 GLN A N 1
ATOM 1533 C CA . GLN A 1 94 ? 37.174 2.202 39.354 1.00 9.17 356 GLN A CA 1
ATOM 1534 C C . GLN A 1 94 ? 36.046 2.962 40.013 1.00 8.74 356 GLN A C 1
ATOM 1535 O O . GLN A 1 94 ? 36.127 3.297 41.194 1.00 10.14 356 GLN A O 1
ATOM 1549 N N . VAL A 1 95 ? 34.997 3.219 39.246 1.00 8.73 357 VAL A N 1
ATOM 1550 C CA . VAL A 1 95 ? 33.727 3.662 39.767 1.00 8.25 357 VAL A CA 1
ATOM 1551 C C . VAL A 1 95 ? 32.755 2.512 39.567 1.00 7.20 357 VAL A C 1
ATOM 1552 O O . VAL A 1 95 ? 32.531 2.078 38.437 1.00 7.97 357 VAL A O 1
ATOM 1565 N N . VAL A 1 96 ? 32.198 2.045 40.670 1.00 7.98 358 VAL A N 1
ATOM 1566 C CA . VAL A 1 96 ? 31.326 0.895 40.688 1.00 7.62 358 VAL A CA 1
ATOM 1567 C C . VAL A 1 96 ? 29.910 1.358 40.970 1.00 7.12 358 VAL A C 1
ATOM 1568 O O . VAL A 1 96 ? 29.693 2.107 41.921 1.00 9.36 358 VAL A O 1
ATOM 1581 N N . VAL A 1 97 ? 28.955 0.965 40.134 1.00 7.11 359 VAL A N 1
ATOM 1582 C CA . VAL A 1 97 ? 27.571 1.390 40.253 1.00 7.23 359 VAL A CA 1
ATOM 1583 C C . VAL A 1 97 ? 26.726 0.129 40.443 1.00 7.25 359 VAL A C 1
ATOM 1584 O O . VAL A 1 97 ? 26.752 -0.763 39.607 1.00 7.80 359 VAL A O 1
ATOM 1597 N N . THR A 1 98 ? 25.993 0.084 41.552 1.00 7.20 360 THR A N 1
ATOM 1598 C CA . THR A 1 98 ? 25.185 -1.069 41.931 1.00 7.65 360 THR A CA 1
ATOM 1599 C C . THR A 1 98 ? 23.751 -0.615 42.099 1.00 7.51 360 THR A C 1
ATOM 1600 O O . THR A 1 98 ? 23.504 0.406 42.750 1.00 8.24 360 THR A O 1
ATOM 1611 N N . VAL A 1 99 ? 22.790 -1.358 41.537 1.00 7.76 36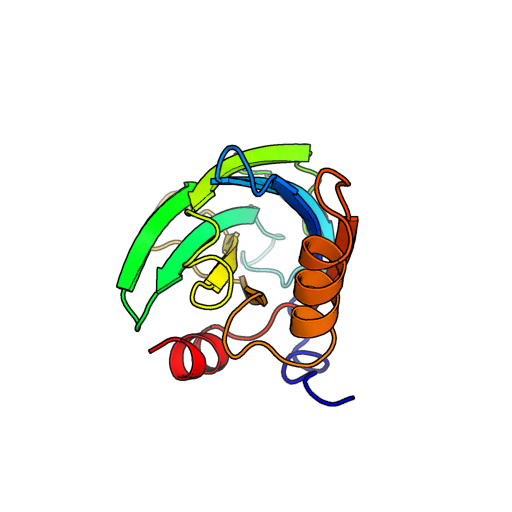1 VAL A N 1
ATOM 1612 C CA . VAL A 1 99 ? 21.373 -1.142 41.797 1.00 7.59 361 VAL A CA 1
ATOM 1613 C C . VAL A 1 99 ? 20.923 -2.211 42.782 1.00 7.79 361 VAL A C 1
ATOM 1614 O O . VAL A 1 99 ? 21.206 -3.404 42.559 1.00 8.49 361 VAL A O 1
ATOM 1627 N N . LEU A 1 100 ? 20.276 -1.787 43.852 1.00 8.54 362 LEU A N 1
ATOM 1628 C CA . LEU A 1 100 ? 19.777 -2.679 44.907 1.00 9.44 362 LEU A CA 1
ATOM 1629 C C . LEU A 1 100 ? 18.302 -2.470 45.135 1.00 9.32 362 LEU A C 1
ATOM 1630 O O . LEU A 1 100 ? 17.765 -1.403 44.878 1.00 10.09 362 LEU A O 1
ATOM 1646 N N . ASP A 1 101 ? 17.657 -3.500 45.679 1.00 9.56 363 ASP A N 1
ATOM 1647 C CA . ASP A 1 101 ? 16.302 -3.404 46.162 1.00 10.54 363 ASP A CA 1
ATOM 1648 C C . ASP A 1 101 ? 16.299 -3.123 47.662 1.00 10.33 363 ASP A C 1
ATOM 1649 O O . ASP A 1 101 ? 16.807 -3.912 48.433 1.00 11.42 363 ASP A O 1
ATOM 1658 N N . TYR A 1 102 ? 15.703 -2.015 48.078 1.00 10.46 364 TYR A N 1
ATOM 1659 C CA . TYR A 1 102 ? 15.506 -1.732 49.496 1.00 10.96 364 TYR A CA 1
ATOM 1660 C C . TYR A 1 102 ? 14.444 -2.665 50.059 1.00 11.97 364 TYR A C 1
ATOM 1661 O O . TYR A 1 102 ? 13.357 -2.811 49.504 1.00 12.42 364 TYR A O 1
ATOM 1679 N N . ASP A 1 103 ? 14.772 -3.230 51.207 1.00 12.89 365 ASP A N 1
ATOM 1680 C CA . ASP A 1 103 ? 13.822 -3.925 52.042 1.00 14.45 365 ASP A CA 1
ATOM 1681 C C . ASP A 1 103 ? 13.954 -3.324 53.438 1.00 12.54 365 ASP A C 1
ATOM 1682 O O . ASP A 1 103 ? 15.037 -3.148 53.999 1.00 13.54 365 ASP A O 1
ATOM 1691 N N . LYS A 1 104 ? 12.811 -3.096 54.061 1.00 13.58 366 LYS A N 1
ATOM 1692 C CA . LYS A 1 104 ? 12.793 -2.491 55.378 1.00 14.13 366 LYS A CA 1
ATOM 1693 C C . LYS A 1 104 ? 13.513 -3.351 56.404 1.00 13.26 366 LYS A C 1
ATOM 1694 O O . LYS A 1 104 ? 14.144 -2.829 57.315 1.00 14.28 366 LYS A O 1
ATOM 1713 N N . ILE A 1 105 ? 13.391 -4.652 56.260 1.00 12.04 367 ILE A N 1
ATOM 1714 C CA . ILE A 1 105 ? 14.043 -5.626 57.140 1.00 12.26 367 ILE A CA 1
ATOM 1715 C C . ILE A 1 105 ? 14.802 -6.595 56.261 1.00 12.83 367 ILE A C 1
ATOM 1716 O O . ILE A 1 105 ? 14.272 -7.064 55.267 1.00 16.23 367 ILE A O 1
ATOM 1732 N N . GLY A 1 106 ? 16.046 -6.846 56.617 1.00 13.01 368 GLY A N 1
ATOM 1733 C CA . GLY A 1 106 ? 16.887 -7.759 55.888 1.00 13.24 368 GLY A CA 1
ATOM 1734 C C . GLY A 1 106 ? 17.883 -7.009 55.021 1.00 13.29 368 GLY A C 1
ATOM 1735 O O . GLY A 1 106 ? 17.679 -5.874 54.625 1.00 14.80 368 GLY A O 1
ATOM 1739 N N . LYS A 1 107 ? 18.997 -7.674 54.741 1.00 14.22 369 LYS A N 1
ATOM 1740 C CA . LYS A 1 107 ? 20.018 -7.137 53.870 1.00 14.82 369 LYS A CA 1
ATOM 1741 C C . LYS A 1 107 ? 19.417 -6.774 52.536 1.00 14.06 369 LYS A C 1
ATOM 1742 O O . LYS A 1 107 ? 18.639 -7.544 51.946 1.00 16.74 369 LYS A O 1
ATOM 1761 N N . ASN A 1 108 ? 19.754 -5.604 52.009 1.00 11.52 370 ASN A N 1
ATOM 1762 C CA . ASN A 1 108 ? 19.230 -5.190 50.730 1.00 11.31 370 ASN A CA 1
ATOM 1763 C C . ASN A 1 108 ? 20.008 -5.966 49.647 1.00 12.90 370 ASN A C 1
ATOM 1764 O O . ASN A 1 108 ? 21.223 -5.891 49.600 1.00 16.73 370 ASN A O 1
ATOM 1775 N N . ASP A 1 109 ? 19.331 -6.724 48.813 1.00 14.00 371 ASP A N 1
ATOM 1776 C CA . ASP A 1 109 ? 19.961 -7.519 47.759 1.00 15.04 371 ASP A CA 1
ATOM 1777 C C . ASP A 1 109 ? 20.285 -6.655 46.534 1.00 12.50 371 ASP A C 1
ATOM 1778 O O . ASP A 1 109 ? 19.434 -5.850 46.100 1.00 12.75 371 ASP A O 1
ATOM 1787 N N . ALA A 1 110 ? 21.448 -6.881 45.956 1.00 11.81 372 ALA A N 1
ATOM 1788 C CA . ALA A 1 110 ? 21.780 -6.265 44.709 1.00 10.30 372 ALA A CA 1
ATOM 1789 C C . ALA A 1 110 ? 20.983 -6.903 43.573 1.00 10.00 372 ALA A C 1
ATOM 1790 O O . ALA A 1 110 ? 20.790 -8.125 43.510 1.00 11.96 372 ALA A O 1
ATOM 1797 N N . ILE A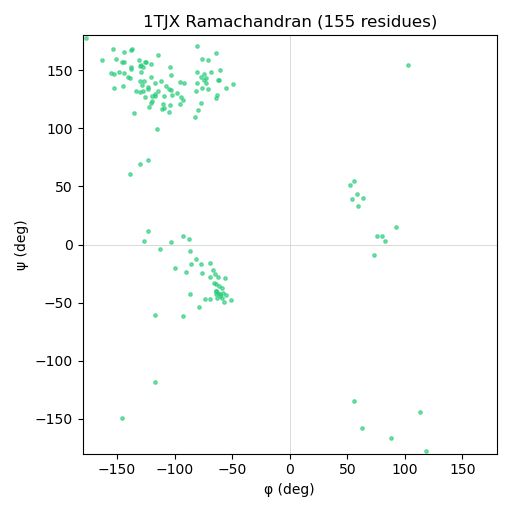 1 111 ? 20.523 -6.061 42.672 1.00 8.44 373 ILE A N 1
ATOM 1798 C CA . ILE A 1 111 ? 19.994 -6.497 41.381 1.00 8.96 373 ILE A CA 1
ATOM 1799 C C . ILE A 1 111 ? 21.157 -6.809 40.472 1.00 9.15 373 ILE A C 1
ATOM 1800 O O . ILE A 1 111 ? 21.250 -7.878 39.902 1.00 11.41 373 ILE A O 1
ATOM 1816 N N . GLY A 1 112 ? 22.065 -5.856 40.314 1.00 8.37 374 GLY A N 1
ATOM 1817 C CA . GLY A 1 112 ? 23.257 -6.042 39.509 1.00 8.42 374 GLY A CA 1
ATOM 1818 C C . GLY A 1 112 ? 24.127 -4.817 39.590 1.00 7.62 374 GLY A C 1
ATOM 1819 O O . GLY A 1 112 ? 23.764 -3.834 40.246 1.00 8.11 374 GLY A O 1
ATOM 1823 N N . LYS A 1 113 ? 25.270 -4.885 38.930 1.00 7.46 375 LYS A N 1
ATOM 1824 C CA . LYS A 1 113 ? 26.256 -3.831 39.038 1.00 7.60 375 LYS A CA 1
ATOM 1825 C C . LYS A 1 113 ? 27.105 -3.786 37.783 1.00 7.24 375 LYS A C 1
ATOM 1826 O O . LYS A 1 113 ? 27.108 -4.698 36.957 1.00 7.60 375 LYS A O 1
ATOM 1845 N N . VAL A 1 114 ? 27.868 -2.714 37.685 1.00 7.69 376 VAL A N 1
ATOM 1846 C CA . VAL A 1 114 ? 28.825 -2.506 36.593 1.00 7.54 376 VAL A CA 1
ATOM 1847 C C . VAL A 1 114 ? 29.953 -1.644 37.174 1.00 7.45 376 VAL A C 1
ATOM 1848 O O . VAL A 1 114 ? 29.765 -0.934 38.165 1.00 8.73 376 VAL A O 1
ATOM 1871 N N . PHE A 1 115 ? 31.122 -1.659 36.528 1.00 7.59 377 PHE A N 1
ATOM 1872 C CA . PHE A 1 115 ? 32.134 -0.672 36.855 1.00 7.59 377 PHE A CA 1
ATOM 1873 C C . PHE A 1 115 ? 32.786 -0.141 35.592 1.00 7.02 377 PHE A C 1
ATOM 1874 O O . PHE A 1 115 ? 32.864 -0.783 34.571 1.00 8.46 377 PHE A O 1
ATOM 1891 N N . VAL A 1 116 ? 33.249 1.093 35.736 1.00 7.61 378 VAL A N 1
ATOM 1892 C CA . VAL A 1 116 ? 34.028 1.783 34.734 1.00 7.56 378 VAL A CA 1
ATOM 1893 C C . VAL A 1 116 ? 35.384 2.156 35.319 1.00 7.82 378 VAL A C 1
ATOM 1894 O O . VAL A 1 116 ? 35.558 2.279 36.513 1.00 8.90 378 VAL A O 1
ATOM 1907 N N . GLY A 1 117 ? 36.367 2.324 34.452 1.00 7.51 379 GLY A N 1
ATOM 1908 C CA . GLY A 1 117 ? 37.709 2.702 34.850 1.00 8.18 379 GLY A CA 1
ATOM 1909 C C . GLY A 1 117 ? 38.729 1.625 34.603 1.00 8.36 379 GLY A C 1
ATOM 1910 O O . GLY A 1 117 ? 38.674 0.909 33.610 1.00 9.05 379 GLY A O 1
ATOM 1914 N N . TYR A 1 118 ? 39.679 1.538 35.506 1.00 9.41 380 TYR A N 1
ATOM 1915 C CA . TYR A 1 118 ? 40.792 0.602 35.348 1.00 10.42 380 TYR A CA 1
ATOM 1916 C C . TYR A 1 118 ? 40.278 -0.825 35.355 1.00 9.17 380 TYR A C 1
ATOM 1917 O O . TYR A 1 118 ? 39.527 -1.198 36.229 1.00 10.09 380 TYR A O 1
ATOM 1935 N N . ASN A 1 119 ? 40.680 -1.570 34.336 1.00 9.57 381 ASN A N 1
ATOM 1936 C CA . ASN A 1 119 ? 40.266 -2.960 34.115 1.00 9.75 381 ASN A CA 1
ATOM 1937 C C . ASN A 1 119 ? 38.844 -3.122 33.567 1.00 9.29 381 ASN A C 1
ATOM 1938 O O . ASN A 1 119 ? 38.368 -4.247 33.417 1.00 10.08 381 ASN A O 1
ATOM 1949 N N . SER A 1 120 ? 38.198 -2.015 33.212 1.00 8.19 382 SER A N 1
ATOM 1950 C CA . SER A 1 120 ? 36.918 -2.091 32.548 1.00 8.18 382 SER A CA 1
ATOM 1951 C C . SER A 1 120 ? 37.097 -2.486 31.090 1.00 8.46 382 SER A C 1
ATOM 1952 O O . SER A 1 120 ? 38.176 -2.365 30.516 1.00 8.97 382 SER A O 1
ATOM 1960 N N . THR A 1 121 ? 36.002 -2.997 30.516 1.00 8.45 383 THR A N 1
ATOM 1961 C CA . THR A 1 121 ? 36.009 -3.510 29.161 1.00 9.60 383 THR A CA 1
ATOM 1962 C C . THR A 1 121 ? 34.767 -3.057 28.404 1.00 8.88 383 THR A C 1
ATOM 1963 O O . THR A 1 121 ? 33.813 -2.562 28.996 1.00 9.38 383 THR A O 1
ATOM 1974 N N . GLY A 1 122 ? 34.776 -3.257 27.096 1.00 10.26 384 GLY A N 1
ATOM 1975 C CA . GLY A 1 122 ? 33.582 -3.057 26.282 1.00 10.95 384 GLY A CA 1
ATOM 1976 C C . GLY A 1 122 ? 33.014 -1.660 26.444 1.00 10.06 384 GLY A C 1
ATOM 1977 O O . GLY A 1 122 ? 33.748 -0.668 26.445 1.00 10.00 384 GLY A O 1
ATOM 1981 N N . ALA A 1 123 ? 31.705 -1.591 26.609 1.00 10.35 385 ALA A N 1
ATOM 1982 C CA . ALA A 1 123 ? 31.013 -0.325 26.730 1.00 10.26 385 ALA A CA 1
ATOM 1983 C C . ALA A 1 123 ? 31.412 0.412 27.979 1.00 9.01 385 ALA A C 1
ATOM 1984 O O . ALA A 1 123 ? 31.288 1.639 28.051 1.00 9.85 385 ALA A O 1
ATOM 1991 N N . GLU A 1 124 ? 31.855 -0.291 29.003 1.00 8.65 386 GLU A N 1
ATOM 1992 C CA . GLU A 1 124 ? 32.304 0.350 30.242 1.00 8.47 386 GLU A CA 1
ATOM 1993 C C . GLU A 1 124 ? 33.598 1.114 30.006 1.00 7.98 386 GLU A C 1
ATOM 1994 O O . GLU A 1 124 ? 33.758 2.272 30.423 1.00 8.66 386 GLU A O 1
ATOM 2006 N N . LEU A 1 125 ? 34.534 0.476 29.333 1.00 7.92 387 LEU A N 1
ATOM 2007 C CA . LEU A 1 125 ? 35.782 1.110 28.959 1.00 8.65 387 LEU A CA 1
ATOM 2008 C C . LEU A 1 125 ? 35.544 2.268 28.002 1.00 8.79 387 LEU A C 1
ATOM 2009 O O . LEU A 1 125 ? 36.173 3.319 28.131 1.00 10.10 387 LEU A O 1
ATOM 2025 N N . ARG A 1 126 ? 34.631 2.102 27.061 1.00 9.51 388 ARG A N 1
ATOM 2026 C CA . ARG A 1 126 ? 34.353 3.178 26.143 1.00 9.96 388 ARG A CA 1
ATOM 2027 C C . ARG A 1 126 ? 33.847 4.427 26.879 1.00 9.30 388 ARG A C 1
ATOM 2028 O O . ARG A 1 126 ? 34.241 5.546 26.558 1.00 9.92 388 ARG A O 1
ATOM 2049 N N . HIS A 1 127 ? 32.958 4.254 27.850 1.00 8.39 389 HIS A N 1
ATOM 2050 C CA . HIS A 1 127 ? 32.427 5.407 28.570 1.00 8.88 389 HIS A CA 1
ATOM 2051 C C . HIS A 1 127 ? 33.544 6.122 29.310 1.00 8.11 389 HIS A C 1
ATOM 2052 O O . HIS A 1 127 ? 33.646 7.339 29.271 1.00 8.85 389 HIS A O 1
ATOM 2067 N N . TRP A 1 128 ? 34.394 5.372 30.003 1.00 8.06 390 TRP A N 1
ATOM 2068 C CA . TRP A 1 128 ? 35.504 5.945 30.722 1.00 8.37 390 TRP A CA 1
ATOM 2069 C C . TRP A 1 128 ? 36.478 6.682 29.808 1.00 8.88 390 TRP A C 1
ATOM 2070 O O . TRP A 1 128 ? 36.910 7.793 30.095 1.00 9.24 390 TRP A O 1
ATOM 2091 N N . SER A 1 129 ? 36.797 6.068 28.672 1.00 9.21 391 SER A N 1
ATOM 2092 C CA . SER A 1 129 ? 37.699 6.660 27.717 1.00 10.90 391 SER A CA 1
ATOM 2093 C C . SER A 1 129 ? 37.097 7.931 27.151 1.00 10.65 391 SER A C 1
ATOM 2094 O O . SER A 1 129 ? 37.806 8.935 26.949 1.00 11.88 391 SER A O 1
ATOM 2107 N N . ASP A 1 130 ? 35.803 7.946 26.876 1.00 10.48 392 ASP A N 1
ATOM 2108 C CA . ASP A 1 130 ? 35.126 9.134 26.395 1.00 11.40 392 ASP A CA 1
ATOM 2109 C C . ASP A 1 130 ? 35.174 10.272 27.422 1.00 11.14 392 ASP A C 1
ATOM 2110 O O . ASP A 1 130 ? 35.405 11.437 27.064 1.00 13.06 392 ASP A O 1
ATOM 2119 N N . MET A 1 131 ? 34.981 9.940 28.694 1.00 9.91 393 MET A N 1
ATOM 2120 C CA . MET A 1 131 ? 35.128 10.908 29.765 1.00 9.98 393 MET A CA 1
ATOM 2121 C C . MET A 1 131 ? 36.521 11.546 29.757 1.00 10.45 393 MET A C 1
ATOM 2122 O O . MET A 1 131 ? 36.664 12.776 29.862 1.00 12.64 393 MET A O 1
ATOM 2136 N N . LEU A 1 132 ? 37.552 10.712 29.690 1.00 10.75 394 LEU A N 1
ATOM 2137 C CA . LEU A 1 132 ? 38.930 11.208 29.755 1.00 12.28 394 LEU A CA 1
ATOM 2138 C C . LEU A 1 132 ? 39.341 11.980 28.549 1.00 13.46 394 LEU A C 1
ATOM 2139 O O . LEU A 1 132 ? 40.195 12.878 28.670 1.00 15.47 394 LEU A O 1
ATOM 2155 N N . ALA A 1 133 ? 38.752 11.685 27.395 1.00 14.10 395 ALA A N 1
ATOM 2156 C CA . ALA A 1 133 ? 39.094 12.341 26.147 1.00 15.91 395 ALA A CA 1
ATOM 2157 C C . ALA A 1 133 ? 38.493 13.700 26.055 1.00 16.56 395 ALA A C 1
ATOM 2158 O O . ALA A 1 133 ? 38.923 14.488 25.208 1.00 18.50 395 ALA A O 1
ATOM 2165 N N . ASN A 1 134 ? 37.504 13.990 26.896 1.00 17.46 396 ASN A N 1
ATOM 2166 C CA . ASN A 1 134 ? 36.740 15.211 26.818 1.00 18.18 396 ASN A CA 1
ATOM 2167 C C . ASN A 1 134 ? 36.655 15.901 28.164 1.00 17.92 396 ASN A C 1
ATOM 2168 O O . ASN A 1 134 ? 35.558 15.939 28.729 1.00 16.68 396 ASN A O 1
ATOM 2179 N N . PRO A 1 135 ? 37.783 16.439 28.663 1.00 18.43 397 PRO A N 1
ATOM 2180 C CA . PRO A 1 135 ? 37.830 17.099 29.974 1.00 18.72 397 PRO A CA 1
ATOM 2181 C C . PRO A 1 135 ? 36.705 18.100 30.077 1.00 18.46 397 PRO A C 1
ATOM 2182 O O . PRO A 1 135 ? 36.455 18.836 29.118 1.00 18.52 397 PRO A O 1
ATOM 2193 N N . ARG A 1 136 ? 36.065 18.134 31.231 1.00 17.11 398 ARG A N 1
ATOM 2194 C CA . ARG A 1 136 ? 34.983 19.000 31.571 1.00 17.13 398 ARG A CA 1
ATOM 2195 C C . ARG A 1 136 ? 33.636 18.690 30.932 1.00 18.07 398 ARG A C 1
ATOM 2196 O O . ARG A 1 136 ? 32.627 19.276 31.322 1.00 19.94 398 ARG A O 1
ATOM 2217 N N . ARG A 1 137 ? 33.572 17.777 29.980 1.00 18.07 399 ARG A N 1
ATOM 2218 C CA . ARG A 1 137 ? 32.282 17.520 29.300 1.00 18.60 399 ARG A CA 1
ATOM 2219 C C . ARG A 1 137 ? 31.496 16.367 29.991 1.00 15.78 399 ARG A C 1
ATOM 2220 O O . ARG A 1 137 ? 32.118 15.317 30.105 1.00 16.68 399 ARG A O 1
ATOM 2241 N N . PRO A 1 138 ? 30.204 16.477 30.471 1.00 15.13 400 PRO A N 1
ATOM 2242 C CA . PRO A 1 138 ? 29.594 15.215 30.931 1.00 11.53 400 PRO A CA 1
ATOM 2243 C C . PRO A 1 138 ? 29.205 14.364 29.747 1.00 11.08 400 PRO A C 1
ATOM 2244 O O . PRO A 1 138 ? 28.700 14.848 28.732 1.00 13.52 400 PRO A O 1
ATOM 2255 N N . ILE A 1 139 ? 29.417 13.066 29.908 1.00 9.23 401 ILE A N 1
ATOM 2256 C CA . ILE A 1 139 ? 29.091 12.072 28.905 1.00 9.88 401 ILE A CA 1
ATOM 2257 C C . ILE A 1 139 ? 28.136 11.076 29.505 1.00 8.02 401 ILE A C 1
ATOM 2258 O O . ILE A 1 139 ? 28.477 10.445 30.516 1.00 8.22 401 ILE A O 1
ATOM 2274 N N . ALA A 1 140 ? 26.941 10.965 28.971 1.00 8.49 402 ALA A N 1
ATOM 2275 C CA . ALA A 1 140 ? 25.931 10.007 29.442 1.00 8.14 402 ALA A CA 1
ATOM 2276 C C . ALA A 1 140 ? 25.977 8.737 28.619 1.00 8.18 402 ALA A C 1
ATOM 2277 O O . ALA A 1 140 ? 26.090 8.799 27.397 1.00 10.51 402 ALA A O 1
ATOM 2284 N N . GLN A 1 141 ? 25.828 7.586 29.252 1.00 7.99 403 GLN A N 1
ATOM 2285 C CA . GLN A 1 141 ? 25.776 6.332 28.534 1.00 8.25 403 GLN A CA 1
ATOM 2286 C C . GLN A 1 141 ? 25.019 5.295 29.359 1.00 8.11 403 GLN A C 1
ATOM 2287 O O . GLN A 1 141 ? 25.062 5.279 30.576 1.00 8.44 403 GLN A O 1
ATOM 2301 N N . TRP A 1 142 ? 24.332 4.407 28.629 1.00 8.13 404 TRP A N 1
ATOM 2302 C CA . TRP A 1 142 ? 23.698 3.230 29.177 1.00 8.42 404 TRP A CA 1
ATOM 2303 C C . TRP A 1 142 ? 24.708 2.101 29.376 1.00 8.37 404 TRP A C 1
ATOM 2304 O O . TRP A 1 142 ? 25.672 1.949 28.600 1.00 10.13 404 TRP A O 1
ATOM 2325 N N . HIS A 1 143 ? 24.432 1.302 30.392 1.00 8.08 405 HIS A N 1
ATOM 2326 C CA . HIS A 1 143 ? 25.173 0.112 30.717 1.00 8.24 405 HIS A CA 1
ATOM 2327 C C . HIS A 1 143 ? 24.247 -1.015 31.127 1.00 8.60 405 HIS A C 1
ATOM 2328 O O . HIS A 1 143 ? 23.282 -0.800 31.873 1.00 10.07 405 HIS A O 1
ATOM 2343 N N . THR A 1 144 ? 24.594 -2.225 30.739 1.00 8.75 406 THR A N 1
ATOM 2344 C CA . THR A 1 144 ? 23.884 -3.412 31.203 1.00 9.36 406 THR A CA 1
ATOM 2345 C C . THR A 1 144 ? 24.359 -3.834 32.586 1.00 9.63 406 THR A C 1
ATOM 2346 O O . THR A 1 144 ? 25.552 -3.989 32.775 1.00 13.23 406 THR A O 1
ATOM 2357 N N . LEU A 1 145 ? 23.449 -4.110 33.506 1.00 8.05 407 LEU A N 1
ATOM 2358 C CA . LEU A 1 145 ? 23.831 -4.611 34.798 1.00 7.64 407 LEU A CA 1
ATOM 2359 C C . LEU A 1 145 ? 24.254 -6.077 34.726 1.00 7.65 407 LEU A C 1
ATOM 2360 O O . LEU A 1 145 ? 23.733 -6.864 33.936 1.00 9.25 407 LEU A O 1
ATOM 2376 N N . GLN A 1 146 ? 25.201 -6.423 35.573 1.00 7.64 408 GLN A N 1
ATOM 2377 C CA . GLN A 1 146 ? 25.779 -7.752 35.617 1.00 7.78 408 GLN A CA 1
ATOM 2378 C C . GLN A 1 146 ? 25.723 -8.307 37.035 1.00 7.55 408 GLN A C 1
ATOM 2379 O O . GLN A 1 146 ? 25.691 -7.562 38.013 1.00 8.06 408 GLN A O 1
ATOM 2393 N N . VAL A 1 147 ? 25.672 -9.621 37.173 1.00 8.04 409 VAL A N 1
ATOM 2394 C CA . VAL A 1 147 ? 25.557 -10.241 38.490 1.00 8.72 409 VAL A CA 1
ATOM 2395 C C . VAL A 1 147 ? 26.758 -9.880 39.352 1.00 8.44 409 VAL A C 1
ATOM 2396 O O . VAL A 1 147 ? 27.900 -9.858 38.908 1.00 8.73 409 VAL A O 1
ATOM 2419 N N . GLU A 1 148 ? 26.467 -9.658 40.624 1.00 9.50 410 GLU A N 1
ATOM 2420 C CA . GLU A 1 148 ? 27.488 -9.234 41.562 1.00 10.62 410 GLU A CA 1
ATOM 2421 C C . GLU A 1 148 ? 28.640 -10.220 41.671 1.00 10.74 410 GLU A C 1
ATOM 2422 O O . GLU A 1 148 ? 29.781 -9.799 41.794 1.00 12.80 410 GLU A O 1
ATOM 2434 N N . GLU A 1 149 ? 28.347 -11.515 41.614 1.00 11.06 411 GLU A N 1
ATOM 2435 C CA . GLU A 1 149 ? 29.372 -12.567 41.698 1.00 12.56 411 GLU A CA 1
ATOM 2436 C C . GLU A 1 149 ? 30.503 -12.291 40.687 1.00 10.98 411 GLU A C 1
ATOM 2437 O O . GLU A 1 149 ? 31.680 -12.444 40.977 1.00 12.50 411 GLU A O 1
ATOM 2449 N N . GLU A 1 150 ? 30.105 -11.994 39.472 1.00 9.03 412 GLU A N 1
ATOM 2450 C CA . GLU A 1 150 ? 31.045 -11.807 38.395 1.00 8.60 412 GLU A CA 1
ATOM 2451 C C . GLU A 1 150 ? 31.797 -10.496 38.515 1.00 8.61 412 GLU A C 1
ATOM 2452 O O . GLU A 1 150 ? 33.021 -10.452 38.365 1.00 9.39 412 GLU A O 1
ATOM 2464 N N . VAL A 1 151 ? 31.071 -9.416 38.768 1.00 8.42 413 VAL A N 1
ATOM 2465 C CA . VAL A 1 151 ? 31.688 -8.123 38.861 1.00 8.47 413 VAL A CA 1
ATOM 2466 C C . VAL A 1 151 ? 32.653 -8.064 40.043 1.00 8.93 413 VAL A C 1
ATOM 2467 O O . VAL A 1 151 ? 33.778 -7.567 39.927 1.00 9.70 413 VAL A O 1
ATOM 2480 N N . ASP A 1 152 ? 32.249 -8.621 41.167 1.00 9.32 414 ASP A N 1
ATOM 2481 C CA . ASP A 1 152 ? 33.091 -8.580 42.341 1.00 10.42 414 ASP A CA 1
ATOM 2482 C C . ASP A 1 152 ? 34.378 -9.387 42.147 1.00 10.83 414 ASP A C 1
ATOM 2483 O O . ASP A 1 152 ? 35.437 -9.002 42.663 1.00 11.78 414 ASP A O 1
ATOM 2492 N N . ALA A 1 153 ? 34.321 -10.472 41.380 1.00 10.76 415 ALA A N 1
ATOM 2493 C CA . ALA A 1 153 ? 35.515 -11.265 41.113 1.00 11.54 415 ALA A CA 1
ATOM 2494 C C . ALA A 1 153 ? 36.510 -10.402 40.325 1.00 11.93 415 ALA A C 1
ATOM 2495 O O . ALA A 1 153 ? 37.733 -10.536 40.499 1.00 15.79 415 ALA A O 1
ATOM 2502 N N . MET A 1 154 ? 36.020 -9.516 39.459 1.00 11.31 416 MET A N 1
ATOM 2503 C CA . MET A 1 154 ? 36.882 -8.634 38.694 1.00 11.78 416 MET A CA 1
ATOM 2504 C C . MET A 1 154 ? 37.442 -7.482 39.508 1.00 12.02 416 MET A C 1
ATOM 2505 O O . MET A 1 154 ? 38.493 -7.001 39.216 1.00 14.67 416 MET A O 1
ATOM 2519 N N . LEU A 1 155 ? 36.765 -7.103 40.577 1.00 11.35 417 LEU A N 1
ATOM 2520 C CA . LEU A 1 155 ? 37.165 -5.973 41.401 1.00 11.71 417 LEU A CA 1
ATOM 2521 C C . LEU A 1 155 ? 38.091 -6.364 42.503 1.00 13.61 417 LEU A C 1
ATOM 2522 O O . LEU A 1 155 ? 38.792 -5.503 43.004 1.00 16.59 417 LEU A O 1
ATOM 2538 N N . ALA A 1 156 ? 38.059 -7.622 42.909 1.00 15.52 418 ALA A N 1
ATOM 2539 C CA . ALA A 1 156 ? 38.814 -8.047 44.070 1.00 17.66 418 ALA A CA 1
ATOM 2540 C C . ALA A 1 156 ? 40.305 -8.067 43.788 1.00 19.77 418 ALA A C 1
ATOM 2541 O O . ALA A 1 156 ? 40.755 -8.145 42.652 1.00 22.21 418 ALA A O 1
ATOM 2548 N N . VAL A 1 157 ? 41.074 -8.002 44.863 1.00 21.89 419 VAL A N 1
#

CATH classification: 2.60.40.150

Sequence (156 aa):
SGGGGGILEKLGDICFSLRYVPTAGKLTVVILEAKNLKKMDVGGLSDPYVKIHLMQNGKRLKKKKTTIKKNTLNPYYNESFSFEVPFEQIQKVQVVVTVLDYDKIGKNDAIGKVFVGYNSTGAELRHWSDMLANPRRPIAQWHTLQVEEEVDAMLA

Organism: Rattus norvegicus (NCBI:txid10116)

Radius of gyration: 14.94 Å; Cα contacts (8 Å, |Δi|>4): 374; chains: 1; bounding box: 44×33×36 Å

Secondary structure (P-SEA, 3-state):
cccccccccccccccbbbbbbccccbbbbbbcccccccccccccccbbbbbbbbbccccccbbbbbbbbccccbbbbcbbbbbbbcccccccbbbbbbbbbbbccccccccccccccccccaaaaaaaaaaaacccbbbbbbbbbccaaaaaaaac

B-factor: mean 16.46, std 9.15, range [3.4, 59.02]

Nearest PDB structures (foldseek):
  1tjm-assembly1_A  TM=1.005E+00  e=5.421E-30  Rattus norvegicus
  6tz3-assembly1_A  TM=1.005E+00  e=3.506E-28  Homo sapiens
  7tx9-assembly1_A  TM=1.006E+00  e=5.708E-28  Homo sapiens
  5vfg-assembly1_A  TM=9.983E-01  e=5.256E-27  Mus musculus
  5kj8-assembly1_E  TM=9.935E-01  e=6.697E-26  Rattus norvegicus

Foldseek 3Di:
DDDDQAVVVQAWKWKWKWAAAQVQQKIKIWGFKIASHQADDVVARFFKKKKKFKDAPLDGDDIDIFDTHPGDRIDGGRHMDMDHGHPVCQQGIKIKMWMWGDDPDDDTDTSFIAIAHHQHDDPRPVNSVVNVVDHGDMDMDMDRGHHPVVRSVSSD

GO terms:
  GO:0033603 positive regulation of dopamine secretion (P, IMP)
  GO:0005515 protein binding (F, IPI)
  GO:0051291 protein heterooligomerization (P, IPI)
  GO:0000149 SNARE binding (F, IDA)
  GO:0005543 phospholipid binding (F, IDA)
  GO:0005544 calcium-dependent phospholipid binding (F, IDA)
  GO:0005546 phosphatidylinositol-4,5-bisphosphate binding (F, IDA)
  GO:0044306 neuron projection terminus (C, IDA)
  GO:0001786 phosphatidylserine binding (F, IDA)
  GO:0017075 syntaxin-1 binding (F, IDA)
  GO:0031340 positive regulation of vesicle fusion (P, IDA)
  GO:0048306 calcium-dependent protein binding (F, IDA)
  GO:0043195 terminal bouton (C, HDA)
  GO:0017158 regulation of calcium ion-dependent exocytosis (P, IMP)
  GO:1903305 regulation of regulated secretory pathway (P, IMP)
  GO:0071277 cellular response to calcium ion (P, IMP)
  GO:0000149 SNARE binding (F, IPI)
  GO:0030348 syntaxin-3 binding (F, IPI)
  GO:0017075 syntaxin-1 binding (F, IPI)
  GO:0042802 identical protein binding (F, IPI)

Solvent-accessible surface area: 8417 Å² total

InterPro domains:
  IPR000008 C2 domain [PF00168] (157-262)
  IPR000008 C2 domain [PF00168] (287-392)
  IPR000008 C2 domain [PR00360] (173-185)
  IPR000008 C2 domain [PR00360] (200-213)
  IPR000008 C2 domain [PR00360] (224-232)
  IPR000008 C2 domain [PS50004] (141-260)
  IPR000008 C2 domain [PS50004] (272-405)
  IPR000008 C2 domain [SM00239] (157-259)
  IPR000008 C2 domain [SM00239] (288-402)
  IPR001565 Synaptotagmin [PR00399] (276-291)
  IPR001565 Synaptotagmin [PR00399] (291-304)
  IPR001565 Synaptotagmin [PR00399] (348-363)
  IPR001565 Synaptotagmin [PR00399] (368-378)
  IPR035892 C2 domain superfamily [G3DSA:2.60.40.150] (128-268)
  IPR035892 C2 domain superfamily [G3DSA:2.60.40.150] (269-421)
  IPR035892 C2 domain superfamily [SSF49562] (134-266)
  IPR035892 C2 domain superfamily [SSF49562] (273-408)